Protein 6H5T (pdb70)

Foldseek 3Di:
DDFDDKFKKFFCDWDPDDDQAADTHHGGFIFTWTDWDVDVNGWTWGDGPHGIHIDGPVRIGTDDD/DDFDDWFKKFFQPFDPDDDQAADTDDGGFIFTWTDWA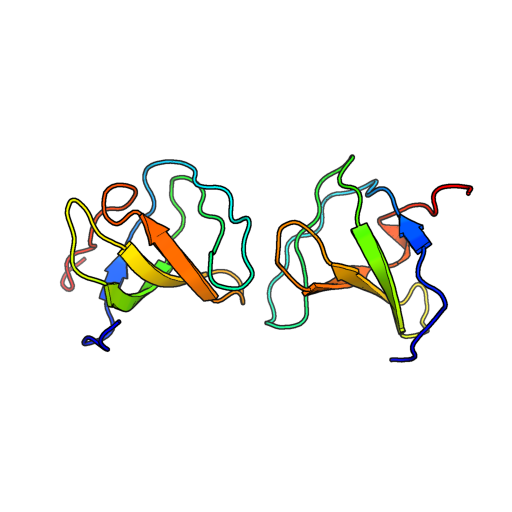VDVNGWTWGDGPRHIHIDGPVRIGTDDPVD

B-factor: mean 30.39, std 13.46, range [14.51, 99.69]

Secondary structure (DSSP, 8-state):
-EEEEEEEEEE-S-B---STTB--B-TT-EEEEEEEE-SSS-EEEEEETTEEEEEEGGGEEEPP-/-EEEEEEEEEE-S-B---STTB--B-TT-EEEEEEEE-SSS-EEEEEETTEEEEEEGGGEEEPPTT-

Radius of gyration: 16.62 Å; Cα contacts (8 Å, |Δi|>4): 342; chains: 2; bounding box: 41×29×50 Å

Organism: Homo sapiens (NCBI:txid9606)

InterPro domains:
  IPR000008 C2 domain [PF00168] (1596-1691)
  IPR000008 C2 domain [PS50004] (1579-1695)
  IPR000008 C2 domain [SM00239] (1597-1694)
  IPR000219 Dbl homology domain [PF00621] (1242-1421)
  IPR000219 Dbl homology domain [PS50010] (1237-1423)
  IPR000219 Dbl homology domain [SM00325] (1241-1422)
  IPR000219 Dbl homology domain [cd00160] (1238-1421)
  IPR000261 EH domain [PF12763] (20-94)
  IPR000261 EH domain [PF12763] (222-292)
  IPR000261 EH domain [PS50031] (21-100)
  IPR000261 EH domain [PS50031] (221-310)
  IPR000261 EH domain [SM00027] (14-108)
  IPR000261 EH domain [SM00027] (214-309)
  IPR000261 EH domain [cd00052] (26-90)
  IPR000261 EH domain [cd00052] (225-291)
  IPR001331 Guanine-nucleotide dissociation stimulator, CDC24, conserved site [PS00741] (1371-1396)
  IPR001452 SH3 domain [PF00018] (919-963)
  IPR001452 SH3 domain [PF00018] (1008-1052)
  IPR001452 SH3 domain [PF00018] (1163-1206)
  IPR001452 SH3 domain [PF07653] (1079-1135)

CATH classification: 2.30.30.40

Structure (mmCIF, N/CA/C/O backbone):
data_6H5T
#
_entry.id   6H5T
#
_cell.length_a   86.792
_cell.length_b   86.792
_cell.length_c   141.768
_cell.angle_alpha   90.00
_cell.angle_beta   90.00
_cell.angle_gamma   90.00
#
_symmetry.space_group_name_H-M   'I 4 2 2'
#
loop_
_entity.id
_entity.type
_entity.pdbx_description
1 polymer Intersectin-1
2 non-polymer 2,5,8,11,14,17,20,23-OCTAOXAPENTACOSAN-25-OL
3 non-polymer 'CHLORIDE ION'
4 non-polymer 'ZINC ION'
5 non-polymer 'ACETATE ION'
6 water water
#
loop_
_atom_site.g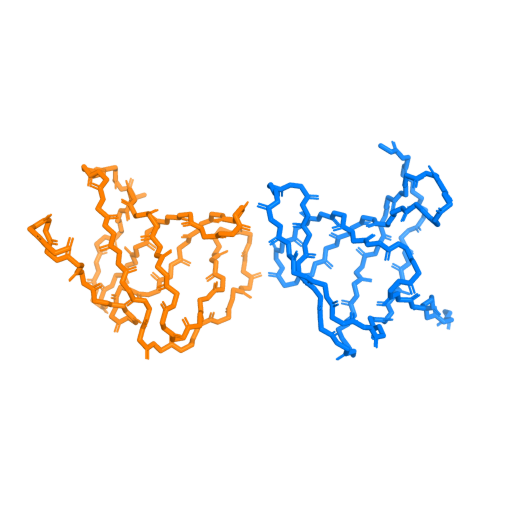roup_PDB
_atom_site.id
_atom_site.type_symbol
_atom_site.label_atom_id
_atom_site.label_alt_id
_atom_site.label_comp_id
_atom_site.label_asym_id
_atom_site.label_entity_id
_atom_site.label_seq_id
_atom_site.pdbx_PDB_ins_code
_atom_site.Cartn_x
_atom_site.Cartn_y
_atom_site.Cartn_z
_atom_site.occupancy
_atom_site.B_iso_or_equiv
_atom_site.auth_seq_id
_atom_site.auth_comp_id
_atom_site.auth_asym_id
_atom_site.auth_atom_id
_atom_site.pdbx_PDB_model_num
ATOM 1 N N . GLY A 1 1 ? 42.372 38.247 62.601 1.00 25.39 737 GLY A N 1
ATOM 2 C CA . GLY A 1 1 ? 42.932 37.225 63.486 1.00 23.18 737 GLY A CA 1
ATOM 3 C C . GLY A 1 1 ? 44.455 37.342 63.568 1.00 25.14 737 GLY A C 1
ATOM 4 O O . GLY A 1 1 ? 45.012 38.411 63.287 1.00 25.87 737 GLY A O 1
ATOM 5 N N . SER A 1 2 ? 45.135 36.252 63.960 1.00 22.41 738 SER A N 1
ATOM 6 C CA A SER A 1 2 ? 46.582 36.243 64.124 0.55 21.29 738 SER A CA 1
ATOM 7 C CA B SER A 1 2 ? 46.584 36.257 64.111 0.45 21.30 738 SER A CA 1
ATOM 8 C C . SER A 1 2 ? 47.216 35.133 63.303 1.00 19.80 738 SER A C 1
ATOM 9 O O . SER A 1 2 ? 46.649 34.032 63.181 1.00 18.81 738 SER A O 1
ATOM 14 N N . HIS A 1 3 ? 48.399 35.435 62.752 1.00 18.15 739 HIS A N 1
ATOM 15 C CA . HIS A 1 3 ? 49.164 34.434 62.006 1.00 18.08 739 HIS A CA 1
ATOM 16 C C . HIS A 1 3 ? 49.755 33.386 62.948 1.00 21.36 739 HIS A C 1
ATOM 17 O O . HIS A 1 3 ? 50.113 33.672 64.098 1.00 20.15 739 HIS A O 1
ATOM 24 N N . MET A 1 4 ? 49.907 32.155 62.430 1.00 20.53 740 MET A N 1
ATOM 25 C CA . MET A 1 4 ? 50.581 31.100 63.163 1.00 20.58 740 MET A CA 1
ATOM 26 C C . MET A 1 4 ? 51.383 30.278 62.166 1.00 21.56 740 MET A C 1
ATOM 27 O O . MET A 1 4 ? 51.126 30.324 60.960 1.00 23.51 740 MET A O 1
ATOM 32 N N . LYS A 1 5 ? 52.353 29.543 62.694 1.00 22.52 741 LYS A N 1
ATOM 33 C CA . LYS A 1 5 ? 53.163 28.652 61.871 1.00 23.14 741 LYS A CA 1
ATOM 34 C C . LYS A 1 5 ? 52.231 27.722 61.089 1.00 25.67 741 LYS A C 1
ATOM 35 O O . LYS A 1 5 ? 51.237 27.221 61.619 1.00 24.72 741 LYS A O 1
ATOM 41 N N . VAL A 1 6 ? 52.503 27.571 59.792 1.00 27.00 742 VAL A N 1
ATOM 42 C CA . VAL A 1 6 ? 51.557 26.896 58.915 1.00 23.99 742 VAL A CA 1
ATOM 43 C C . VAL A 1 6 ? 51.401 25.434 59.356 1.00 26.57 742 VAL A C 1
ATOM 44 O O . VAL A 1 6 ? 52.390 24.744 59.653 1.00 29.15 742 VAL A O 1
ATOM 48 N N . VAL A 1 7 ? 50.148 24.972 59.430 1.00 23.86 743 VAL A N 1
ATOM 49 C CA . VAL A 1 7 ? 49.814 23.590 59.824 1.00 28.17 743 VAL A CA 1
ATOM 50 C C . VAL A 1 7 ? 48.641 23.109 58.983 1.00 29.91 743 VAL A C 1
ATOM 51 O O . VAL A 1 7 ? 47.954 23.890 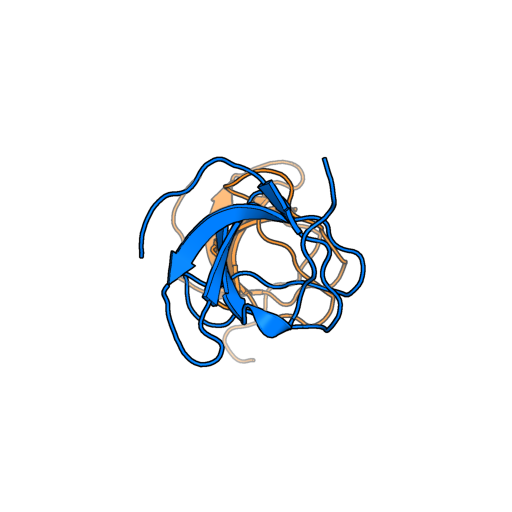58.335 1.00 28.85 743 VAL A O 1
ATOM 55 N N . TYR A 1 8 ? 48.385 21.809 59.018 1.00 30.60 744 TYR A N 1
ATOM 56 C CA . TYR A 1 8 ? 47.329 21.253 58.192 1.00 28.24 744 TYR A CA 1
ATOM 57 C C . TYR A 1 8 ? 46.239 20.678 59.076 1.00 29.29 744 TYR A C 1
ATOM 58 O O . TYR A 1 8 ? 46.524 20.040 60.095 1.00 31.80 744 TYR A O 1
ATOM 67 N N . TYR A 1 9 ? 44.993 20.930 58.676 1.00 27.16 745 TYR A N 1
ATOM 68 C CA . TYR A 1 9 ? 43.790 20.429 59.352 1.00 28.20 745 TYR A CA 1
ATOM 69 C C . TYR A 1 9 ? 42.975 19.593 58.381 1.00 30.03 745 TYR A C 1
ATOM 70 O O . TYR A 1 9 ? 42.883 19.923 57.201 1.00 31.75 745 TYR A O 1
ATOM 79 N N . ARG A 1 10 ? 42.378 18.505 58.876 1.00 26.71 746 ARG A N 1
ATOM 80 C CA A ARG A 1 10 ? 41.466 17.690 58.090 0.92 28.30 746 ARG A CA 1
ATOM 81 C CA B ARG A 1 10 ? 41.463 17.701 58.081 0.08 28.27 746 ARG A CA 1
ATOM 82 C C . ARG A 1 10 ? 40.038 18.016 58.513 1.00 31.79 746 ARG A C 1
ATOM 83 O O . ARG A 1 10 ? 39.704 17.897 59.698 1.00 30.18 746 ARG A O 1
ATOM 98 N N . ALA A 1 11 ? 39.200 18.414 57.554 1.00 28.71 747 ALA A N 1
ATOM 99 C CA . ALA A 1 11 ? 37.800 18.696 57.884 1.00 31.01 747 ALA A CA 1
ATOM 100 C C . ALA A 1 11 ? 37.087 17.438 58.357 1.00 30.79 747 ALA A C 1
ATOM 101 O O . ALA A 1 11 ? 37.252 16.351 57.792 1.00 32.89 747 ALA A O 1
ATOM 103 N N . LEU A 1 12 ? 36.237 17.615 59.367 1.00 28.52 748 LEU A N 1
ATOM 104 C CA . LEU A 1 12 ? 35.421 16.547 59.926 1.00 32.78 748 LEU A CA 1
ATOM 105 C C . LEU A 1 12 ? 33.934 16.683 59.628 1.00 34.32 748 LEU A C 1
ATOM 106 O O . LEU A 1 12 ? 33.229 15.670 59.578 1.00 34.86 748 LEU A O 1
ATOM 111 N N . TYR A 1 13 ? 33.442 17.899 59.437 1.00 30.19 749 TYR A N 1
ATOM 112 C CA . TYR A 1 13 ? 32.025 18.187 59.252 1.00 32.56 749 TYR A CA 1
ATOM 113 C C . TYR A 1 13 ? 31.893 19.188 58.122 1.00 31.91 749 TYR A C 1
ATOM 114 O O . TYR A 1 13 ? 32.799 19.998 57.918 1.00 29.22 749 TYR A O 1
ATOM 123 N N . PRO A 1 14 ? 30.792 19.169 57.378 1.00 32.94 750 PRO A N 1
ATOM 124 C CA . PRO A 1 14 ? 30.649 20.140 56.288 1.00 31.02 750 PRO A CA 1
ATOM 125 C C . PRO A 1 14 ? 30.334 21.525 56.825 1.00 32.32 750 PRO A C 1
ATOM 126 O O . PRO A 1 14 ? 29.601 21.678 57.811 1.00 29.33 750 PRO A O 1
ATOM 130 N N . PHE A 1 15 ? 30.886 22.533 56.135 1.00 27.76 751 PHE A N 1
ATOM 131 C CA . PHE A 1 15 ? 30.596 23.939 56.401 1.00 24.78 751 PHE A CA 1
ATOM 132 C C . PHE A 1 15 ? 30.508 24.650 55.066 1.00 25.74 751 PHE A C 1
ATOM 133 O O . PHE A 1 15 ? 31.433 24.537 54.251 1.00 25.75 751 PHE A O 1
ATOM 141 N N . GLU A 1 16 ? 29.419 25.395 54.836 1.00 29.12 752 GLU A N 1
ATOM 142 C CA A GLU A 1 16 ? 29.233 26.149 53.596 0.50 28.84 752 GLU A CA 1
ATOM 143 C CA B GLU A 1 16 ? 29.238 26.146 53.594 0.50 28.92 752 GLU A CA 1
ATOM 144 C C . GLU A 1 16 ? 29.569 27.614 53.816 1.00 27.88 752 GLU A C 1
ATOM 145 O O . GLU A 1 16 ? 28.981 28.257 54.691 1.00 30.61 752 GLU A O 1
ATOM 156 N N . SER A 1 17 ? 30.475 28.135 53.000 1.00 26.94 753 SER A N 1
ATOM 157 C CA . SER A 1 17 ? 30.849 29.546 53.069 1.00 26.65 753 SER A CA 1
ATOM 158 C C . SER A 1 17 ? 29.691 30.432 52.592 1.00 26.74 753 SER A C 1
ATOM 159 O O . SER A 1 17 ? 28.885 30.047 51.739 1.00 25.72 753 SER A O 1
ATOM 162 N N . ARG A 1 18 ? 29.584 31.629 53.189 1.00 25.81 754 ARG A N 1
ATOM 163 C CA . ARG A 1 18 ? 28.622 32.618 52.686 1.00 23.57 754 ARG A CA 1
ATOM 164 C C . ARG A 1 18 ? 29.258 33.974 52.442 1.00 24.01 754 ARG A C 1
ATOM 165 O O . ARG A 1 18 ? 28.980 34.604 51.422 1.00 25.94 754 ARG A O 1
ATOM 173 N N . SER A 1 19 ? 30.096 34.452 53.363 1.00 22.13 755 SER A N 1
ATOM 174 C CA . SER A 1 19 ? 30.734 35.730 53.148 1.00 21.30 755 SER A CA 1
ATOM 175 C C . SER A 1 19 ? 32.054 35.536 52.386 1.00 22.65 755 SER A C 1
ATOM 176 O O . SER A 1 19 ? 32.570 34.417 52.263 1.00 23.51 755 SER A O 1
ATOM 179 N N . HIS A 1 20 ? 32.586 36.655 51.861 1.00 23.39 756 HIS A N 1
ATOM 180 C CA . HIS A 1 20 ? 33.840 36.611 51.100 1.00 21.58 756 HIS A CA 1
ATOM 181 C C . HIS A 1 20 ? 34.951 35.933 51.873 1.00 25.48 756 HIS A C 1
ATOM 182 O O . HIS A 1 20 ? 35.797 35.255 51.275 1.00 24.01 756 HIS A O 1
ATOM 189 N N . ASP A 1 21 ? 35.005 36.161 53.194 1.00 18.43 757 ASP A N 1
ATOM 190 C CA . ASP A 1 21 ? 36.139 35.729 53.996 1.00 19.93 757 ASP A CA 1
ATOM 191 C C . ASP A 1 21 ? 35.959 34.340 54.606 1.00 21.30 757 ASP A C 1
ATOM 192 O O . ASP A 1 21 ? 36.716 33.996 55.516 1.00 19.19 757 ASP A O 1
ATOM 197 N N . GLU A 1 22 ? 35.019 33.534 54.104 1.00 20.77 758 GLU A N 1
ATOM 198 C CA . GLU A 1 22 ? 34.809 32.158 54.557 1.00 18.03 758 GLU A CA 1
ATOM 199 C C . GLU A 1 22 ? 35.205 31.161 53.464 1.00 22.14 758 GLU A C 1
ATOM 200 O O . GLU A 1 22 ? 35.207 31.490 52.281 1.00 22.94 758 GLU A O 1
ATOM 206 N N . ILE A 1 23 ? 35.502 29.918 53.854 1.00 18.59 759 ILE A N 1
ATOM 207 C CA . ILE A 1 23 ? 35.674 28.872 52.848 1.00 17.66 759 ILE A CA 1
ATOM 208 C C . ILE A 1 23 ? 34.759 27.699 53.150 1.00 20.57 759 ILE A C 1
ATOM 209 O O . ILE A 1 23 ? 34.484 27.379 54.306 1.00 21.83 759 ILE A O 1
ATOM 214 N N . THR A 1 24 ? 34.340 27.029 52.085 1.00 21.60 760 THR A N 1
ATOM 215 C CA . THR A 1 24 ? 33.559 25.801 52.219 1.00 23.39 760 THR A CA 1
ATOM 216 C C . THR A 1 24 ? 34.498 24.620 52.461 1.00 23.81 760 THR A C 1
ATOM 217 O O . THR A 1 24 ? 35.511 24.481 51.784 1.00 24.77 760 THR A O 1
ATOM 221 N N . ILE A 1 25 ? 34.133 23.736 53.386 1.00 24.57 761 ILE A N 1
ATOM 222 C CA . ILE A 1 25 ? 34.902 22.518 53.612 1.00 24.63 761 ILE A CA 1
ATOM 223 C C . ILE A 1 25 ? 33.939 21.340 53.615 1.00 26.91 761 ILE A C 1
ATOM 224 O O . ILE A 1 25 ? 32.787 21.463 54.048 1.00 27.46 761 ILE A O 1
ATOM 229 N N . GLN A 1 26 ? 34.434 20.184 53.144 1.00 27.66 762 GLN A N 1
ATOM 230 C CA A GLN A 1 26 ? 33.719 18.914 53.253 0.62 29.88 762 GLN A CA 1
ATOM 231 C CA B GLN A 1 26 ? 33.738 18.899 53.212 0.38 30.55 762 GLN A CA 1
ATOM 232 C C . GLN A 1 26 ? 34.577 17.895 54.001 1.00 29.20 762 GLN A C 1
ATOM 233 O O . GLN A 1 26 ? 35.812 17.978 53.985 1.00 29.98 762 GLN A O 1
ATOM 244 N N . PRO A 1 27 ? 33.954 16.931 54.683 1.00 30.36 763 PRO A N 1
ATOM 245 C CA . PRO A 1 27 ? 34.728 15.940 55.443 1.00 31.79 763 PRO A CA 1
ATOM 246 C C . PRO A 1 27 ? 35.840 15.333 54.613 1.00 32.11 763 PRO A C 1
ATOM 247 O O . PRO A 1 27 ? 35.629 14.922 53.475 1.00 33.85 763 PRO A O 1
ATOM 251 N N . GLY A 1 28 ? 37.049 15.325 55.170 1.00 31.82 764 GLY A N 1
ATOM 252 C CA . GLY A 1 28 ? 38.197 14.799 54.477 1.00 33.87 764 GLY A CA 1
ATOM 253 C C . GLY A 1 28 ? 39.034 15.828 53.751 1.00 32.56 764 GLY A C 1
ATOM 254 O O . GLY A 1 28 ? 40.191 15.542 53.434 1.00 33.59 764 GLY A O 1
ATOM 255 N N . ASP A 1 29 ? 38.490 17.007 53.452 1.00 28.43 765 ASP A N 1
ATOM 256 C CA . ASP A 1 29 ? 39.325 18.069 52.884 1.00 27.85 765 ASP A CA 1
ATOM 257 C C . ASP A 1 29 ? 40.510 18.397 53.786 1.00 30.61 765 ASP A C 1
ATOM 258 O O . ASP A 1 29 ? 40.372 18.480 55.007 1.00 32.23 765 ASP A O 1
ATOM 263 N N . ILE A 1 30 ? 41.664 18.660 53.172 1.00 30.17 766 ILE A N 1
ATOM 264 C CA . ILE A 1 30 ? 42.859 19.093 53.897 1.00 30.84 766 ILE A CA 1
ATOM 265 C C . ILE A 1 30 ? 43.063 20.586 53.680 1.00 30.54 766 ILE A C 1
ATOM 266 O O . ILE A 1 30 ? 43.268 21.018 52.541 1.00 30.79 766 ILE A O 1
ATOM 271 N N . VAL A 1 31 ? 43.024 21.379 54.759 1.00 26.21 767 VAL A N 1
ATOM 272 C CA . VAL A 1 31 ? 43.193 22.836 54.681 1.00 25.16 767 VAL A CA 1
ATOM 273 C C . VAL A 1 31 ? 44.587 23.209 55.180 1.00 23.70 767 VAL A C 1
ATOM 274 O O . VAL A 1 31 ? 45.015 22.739 56.231 1.00 27.69 767 VAL A O 1
ATOM 278 N N . MET A 1 32 ? 45.290 24.077 54.443 1.00 24.59 768 MET A N 1
ATOM 279 C CA . MET A 1 32 ? 46.570 24.619 54.913 1.00 25.43 768 MET A CA 1
ATOM 280 C C . MET A 1 32 ? 46.252 25.867 55.733 1.00 26.37 768 MET A C 1
ATOM 281 O O . MET A 1 32 ? 45.874 26.897 55.165 1.00 23.19 768 MET A O 1
ATOM 286 N N . VAL A 1 33 ? 46.423 25.787 57.062 1.00 23.43 769 VAL A N 1
ATOM 287 C CA . VAL A 1 33 ? 45.931 26.807 57.999 1.00 20.38 769 VAL A CA 1
ATOM 288 C C . VAL A 1 33 ? 47.095 27.683 58.452 1.00 19.68 769 VAL A C 1
ATOM 289 O O . VAL A 1 33 ? 48.166 27.183 58.827 1.00 23.22 769 VAL A O 1
ATOM 293 N N . ASP A 1 34 ? 46.877 29.030 58.425 1.00 19.56 770 ASP A N 1
ATOM 294 C CA . ASP A 1 34 ? 47.888 29.953 58.913 1.00 21.37 770 ASP A CA 1
ATOM 295 C C . ASP A 1 34 ? 47.271 31.073 59.738 1.00 21.50 770 ASP A C 1
ATOM 296 O O . ASP A 1 34 ? 48.000 31.986 60.119 1.00 20.77 770 ASP A O 1
ATOM 301 N N . GLU A 1 35 ? 45.971 31.026 60.045 1.00 18.45 771 GLU A N 1
ATOM 302 C CA . GLU A 1 35 ? 45.362 32.103 60.841 1.00 16.53 771 GLU A CA 1
ATOM 303 C C . GLU A 1 35 ? 44.414 31.520 61.874 1.00 18.76 771 GLU A C 1
ATOM 304 O O . GLU A 1 35 ? 43.759 30.503 61.632 1.00 21.17 771 GLU A O 1
ATOM 310 N N . SER A 1 36 ? 44.272 32.218 63.001 1.00 18.04 772 SER A N 1
ATOM 311 C CA . SER A 1 36 ? 43.195 31.865 63.908 1.00 18.83 772 SER A CA 1
ATOM 312 C C . SER A 1 36 ? 42.523 33.118 64.424 1.00 19.65 772 SER A C 1
ATOM 313 O O . SER A 1 36 ? 43.137 34.191 64.524 1.00 21.26 772 SER A O 1
ATOM 316 N N . GLN A 1 37 ? 41.259 32.961 64.762 1.00 20.20 773 GLN A N 1
ATOM 317 C CA . GLN A 1 37 ? 40.531 33.981 65.509 1.00 17.22 773 GLN A CA 1
ATOM 318 C C . GLN A 1 37 ? 40.010 33.278 66.748 1.00 20.40 773 GLN A C 1
ATOM 319 O O . GLN A 1 37 ? 39.129 32.411 66.651 1.00 21.63 773 GLN A O 1
ATOM 325 N N . THR A 1 38 ? 40.557 33.652 67.908 1.00 21.20 774 THR A N 1
ATOM 326 C CA . THR A 1 38 ? 40.204 33.004 69.177 1.00 26.61 774 THR A CA 1
ATOM 327 C C . THR A 1 38 ? 38.726 33.151 69.494 1.00 25.04 774 THR A C 1
ATOM 328 O O . THR A 1 38 ? 38.128 34.211 69.283 1.00 24.85 774 THR A O 1
ATOM 332 N N . GLY A 1 39 ? 38.140 32.086 70.035 1.00 24.78 775 GLY A N 1
ATOM 333 C CA . GLY A 1 39 ? 36.756 32.162 70.463 1.00 28.32 775 GLY A CA 1
ATOM 334 C C . GLY A 1 39 ? 36.341 30.827 71.023 1.00 30.38 775 GLY A C 1
ATOM 335 O O . GLY A 1 39 ? 37.172 29.941 71.219 1.00 27.94 775 GLY A O 1
ATOM 336 N N . GLU A 1 40 ? 35.040 30.685 71.257 1.00 27.33 776 GLU A N 1
ATOM 337 C CA . GLU A 1 40 ? 34.484 29.460 71.831 1.00 22.83 776 GLU A CA 1
ATOM 338 C C . GLU A 1 40 ? 33.443 28.903 70.875 1.00 29.47 776 GLU A C 1
ATOM 339 O O . GLU A 1 40 ? 32.276 29.179 71.051 1.00 32.28 77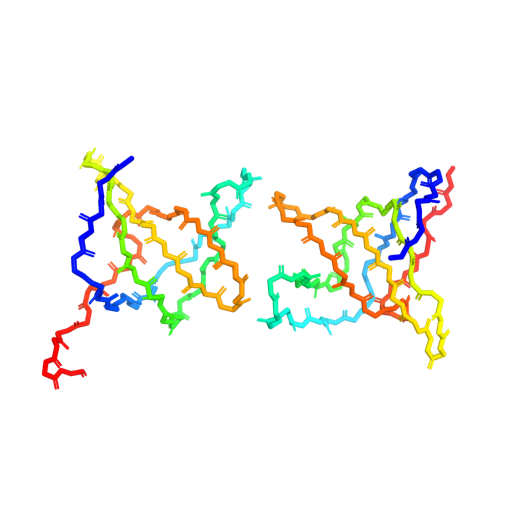6 GLU A O 1
ATOM 345 N N . PRO A 1 41 ? 33.857 28.134 69.860 1.00 30.42 777 PRO A N 1
ATOM 346 C CA . PRO A 1 41 ? 35.201 27.604 69.604 1.00 31.42 777 PRO A CA 1
ATOM 347 C C . PRO A 1 41 ? 36.072 28.442 68.671 1.00 29.84 777 PRO A C 1
ATOM 348 O O . PRO A 1 41 ? 37.215 28.069 68.452 1.00 27.46 777 PRO A O 1
ATOM 352 N N . GLY A 1 42 ? 35.556 29.534 68.129 1.00 24.87 778 GLY A N 1
ATOM 353 C CA . GLY A 1 42 ? 36.384 30.372 67.281 1.00 20.30 778 GLY A CA 1
ATOM 354 C C . GLY A 1 42 ? 36.533 29.818 65.875 1.00 24.30 778 GLY A C 1
ATOM 355 O O . GLY A 1 42 ? 35.774 28.943 65.430 1.00 25.21 778 GLY A O 1
ATOM 356 N N . TRP A 1 43 ? 37.535 30.351 65.165 1.00 22.65 779 TRP A N 1
ATOM 357 C CA . TRP A 1 43 ? 37.675 30.139 63.734 1.00 21.06 779 TRP A CA 1
ATOM 358 C C . TRP A 1 43 ? 39.122 29.869 63.380 1.00 20.45 779 TRP A C 1
ATOM 359 O O . TRP A 1 43 ? 40.053 30.387 64.008 1.00 22.35 779 TRP A O 1
ATOM 370 N N . LEU A 1 44 ? 39.308 29.074 62.339 1.00 19.30 780 LEU A N 1
ATOM 371 C CA . LEU A 1 44 ? 40.626 28.875 61.756 1.00 18.97 780 LEU A CA 1
ATOM 372 C C . LEU A 1 44 ? 40.581 29.368 60.324 1.00 20.85 780 LEU A C 1
ATOM 373 O O . LEU A 1 44 ? 39.544 29.267 59.662 1.00 19.44 780 LEU A O 1
ATOM 378 N N . GLY A 1 45 ? 41.705 29.868 59.829 1.00 20.01 781 GLY A N 1
ATOM 379 C CA . GLY A 1 45 ? 41.751 30.449 58.499 1.00 19.41 781 GLY A CA 1
ATOM 380 C C . GLY A 1 45 ? 42.852 29.843 57.664 1.00 21.33 781 GLY A C 1
ATOM 381 O O . GLY A 1 45 ? 43.958 29.632 58.143 1.00 21.73 781 GLY A O 1
ATOM 382 N N . GLY A 1 46 ? 42.530 29.547 56.419 1.00 23.25 782 GLY A N 1
ATOM 383 C CA . GLY A 1 46 ? 43.552 28.944 55.579 1.00 22.70 782 GLY A CA 1
ATOM 384 C C . GLY A 1 46 ? 43.100 28.795 54.151 1.00 22.62 782 GLY A C 1
ATOM 385 O O . GLY A 1 46 ? 42.151 29.437 53.702 1.00 21.95 782 GLY A O 1
ATOM 386 N N . GLU A 1 47 ? 43.839 27.974 53.420 1.00 21.83 783 GLU A N 1
ATOM 387 C CA . GLU A 1 47 ? 43.637 27.866 51.987 1.00 24.92 783 GLU A CA 1
ATOM 388 C C . GLU A 1 47 ? 43.237 26.445 51.591 1.00 23.67 783 GLU A C 1
ATOM 389 O O . GLU A 1 47 ? 43.853 25.456 52.031 1.00 25.66 783 GLU A O 1
ATOM 395 N N . LEU A 1 48 ? 42.242 26.379 50.704 1.00 22.38 784 LEU A N 1
ATOM 396 C CA . LEU A 1 48 ? 41.709 25.121 50.164 1.00 26.73 784 LEU A CA 1
ATOM 397 C C . LEU A 1 48 ? 41.253 25.345 48.728 1.00 22.01 784 LEU A C 1
ATOM 398 O O . LEU A 1 48 ? 40.428 26.238 48.485 1.00 28.91 784 LEU A O 1
ATOM 403 N N . LYS A 1 49 ? 41.830 24.607 47.787 1.00 29.83 785 LYS A N 1
ATOM 404 C CA . LYS A 1 49 ? 41.382 24.627 46.390 1.00 38.33 785 LYS A CA 1
ATOM 405 C C . LYS A 1 49 ? 41.471 26.025 45.795 1.00 32.14 785 LYS A C 1
ATOM 406 O O . LYS A 1 49 ? 40.583 26.453 45.062 1.00 31.91 785 LYS A O 1
ATOM 412 N N . GLY A 1 50 ? 42.519 26.779 46.138 1.00 29.87 786 GLY A N 1
ATOM 413 C CA . GLY A 1 50 ? 42.612 28.094 45.540 1.00 23.78 786 GLY A CA 1
ATOM 414 C C . GLY A 1 50 ? 41.795 29.169 46.231 1.00 21.64 786 GLY A C 1
ATOM 415 O O . GLY A 1 50 ? 41.938 30.352 45.885 1.00 22.84 786 GLY A O 1
ATOM 416 N N . LYS A 1 51 ? 41.029 28.840 47.266 1.00 22.50 787 LYS A N 1
ATOM 417 C CA A LYS A 1 51 ? 40.294 29.860 48.014 0.87 26.05 787 LYS A CA 1
ATOM 418 C CA B LYS A 1 51 ? 40.275 29.834 48.025 0.13 24.46 787 LYS A CA 1
ATOM 419 C C . LYS A 1 51 ? 40.826 29.963 49.440 1.00 20.56 787 LYS A C 1
ATOM 420 O O . LYS A 1 51 ? 41.361 28.996 49.998 1.00 25.19 787 LYS A O 1
ATOM 431 N N . THR A 1 52 ? 40.670 31.156 50.036 1.00 23.55 788 THR A N 1
ATOM 432 C CA . THR A 1 52 ? 41.133 31.368 51.405 1.00 21.95 788 THR A CA 1
ATOM 433 C C . THR A 1 52 ? 40.025 31.946 52.279 1.00 21.07 788 THR A C 1
ATOM 434 O O . THR A 1 52 ? 39.239 32.809 51.847 1.00 23.81 788 THR A O 1
ATOM 438 N N . GLY A 1 53 ? 39.999 31.519 53.527 1.00 19.78 789 GLY A N 1
ATOM 439 C CA . GLY A 1 53 ? 38.997 32.048 54.429 1.00 22.44 789 GLY A CA 1
ATOM 440 C C . GLY A 1 53 ? 38.900 31.289 55.734 1.00 21.75 789 GLY A C 1
ATOM 441 O O . GLY A 1 53 ? 39.646 30.340 56.002 1.00 23.75 789 GLY A O 1
ATOM 442 N N . TRP A 1 54 ? 37.944 31.752 56.555 1.00 18.77 790 TRP A N 1
ATOM 443 C CA . TRP A 1 54 ? 37.618 31.163 57.844 1.00 15.69 790 TRP A CA 1
ATOM 444 C C . TRP A 1 54 ? 36.670 29.961 57.729 1.00 19.93 790 TRP A C 1
ATOM 445 O O . TRP A 1 54 ? 35.773 29.921 56.874 1.00 20.07 790 TRP A O 1
ATOM 456 N N . PHE A 1 55 ? 36.793 29.055 58.697 1.00 19.74 791 PHE A N 1
ATOM 457 C CA . PHE A 1 55 ? 35.811 28.008 58.963 1.00 22.24 791 PHE A CA 1
ATOM 458 C C . PHE A 1 55 ? 35.810 27.758 60.468 1.00 21.28 791 PHE A C 1
ATOM 459 O O . PHE A 1 55 ? 36.767 28.129 61.163 1.00 20.74 791 PHE A O 1
ATOM 467 N N . PRO A 1 56 ? 34.720 27.225 61.019 1.00 23.52 792 PRO A N 1
ATOM 468 C CA . PRO A 1 56 ? 34.647 27.072 62.484 1.00 23.20 792 PRO A CA 1
ATOM 469 C C . PRO A 1 56 ? 35.683 26.075 62.985 1.00 26.54 792 PRO A C 1
ATOM 470 O O . PRO A 1 56 ? 35.876 25.005 62.398 1.00 24.87 792 PRO A O 1
ATOM 474 N N . ALA A 1 57 ? 36.399 26.463 64.045 1.00 22.89 793 ALA A N 1
ATOM 475 C CA . ALA A 1 57 ? 37.589 25.720 64.437 1.00 23.46 793 ALA A CA 1
ATOM 476 C C . ALA A 1 57 ? 37.274 24.283 64.838 1.00 26.94 793 ALA A C 1
ATOM 477 O O . ALA A 1 57 ? 38.133 23.408 64.670 1.00 28.21 793 ALA A O 1
ATOM 479 N N . ASN A 1 58 ? 36.097 24.035 65.400 1.00 21.72 794 ASN A N 1
ATOM 480 C CA . ASN A 1 58 ? 35.750 22.684 65.844 1.00 23.02 794 ASN A CA 1
ATOM 481 C C . ASN A 1 58 ? 35.234 21.804 64.693 1.00 27.06 794 ASN A C 1
ATOM 482 O O . ASN A 1 58 ? 34.860 20.638 64.919 1.00 28.85 794 ASN A O 1
ATOM 487 N N . TYR A 1 59 ? 35.280 22.296 63.455 1.00 26.98 795 TYR A N 1
ATOM 488 C CA . TYR A 1 59 ? 34.833 21.477 62.326 1.00 28.00 795 TYR A CA 1
ATOM 489 C C . TYR A 1 59 ? 35.970 20.698 61.688 1.00 29.15 795 TYR A C 1
ATOM 490 O O . TYR A 1 59 ? 35.729 19.981 60.707 1.00 29.24 795 TYR A O 1
ATOM 499 N N . ALA A 1 60 ? 37.200 20.834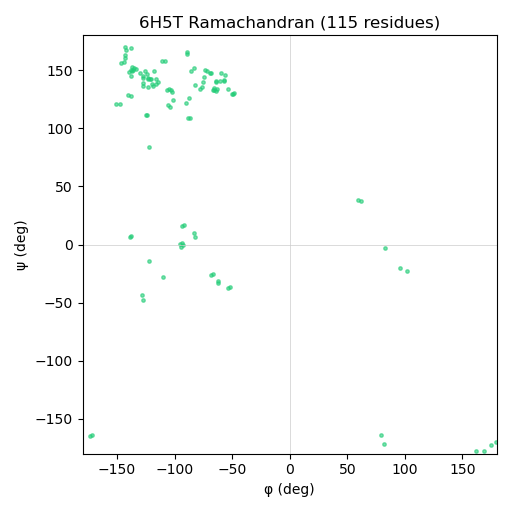 62.193 1.00 25.86 796 ALA A N 1
ATOM 500 C CA . ALA A 1 60 ? 38.328 20.096 61.642 1.00 27.03 796 ALA A CA 1
ATOM 501 C C . ALA A 1 60 ? 39.254 19.684 62.775 1.00 32.03 796 ALA A C 1
ATOM 502 O O . ALA A 1 60 ? 39.104 20.120 63.925 1.00 32.38 796 ALA A O 1
ATOM 504 N N . GLU A 1 61 ? 40.216 18.824 62.444 1.00 29.87 797 GLU A N 1
ATOM 505 C CA . GLU A 1 61 ? 41.172 18.306 63.413 1.00 30.55 797 GLU A CA 1
ATOM 506 C C . GLU A 1 61 ? 42.572 18.538 62.880 1.00 33.33 797 GLU A C 1
ATOM 507 O O . GLU A 1 61 ? 42.834 18.359 61.685 1.00 33.73 797 GLU A O 1
ATOM 513 N N . LYS A 1 62 ? 43.469 18.933 63.776 1.00 33.54 798 LYS A N 1
ATOM 514 C CA . LYS A 1 62 ? 44.858 19.164 63.401 1.00 34.85 798 LYS A CA 1
ATOM 515 C C . LYS A 1 62 ? 45.519 17.857 62.995 1.00 36.86 798 LYS A C 1
ATOM 516 O O . LYS A 1 62 ? 45.365 16.819 63.663 1.00 36.93 798 LYS A O 1
ATOM 522 N N . ILE A 1 63 ? 46.227 17.882 61.877 1.00 38.25 799 ILE A N 1
ATOM 523 C CA . ILE A 1 63 ? 46.958 16.692 61.446 1.00 44.87 799 ILE A CA 1
ATOM 524 C C . ILE A 1 63 ? 48.339 16.695 62.091 1.00 46.95 799 ILE A C 1
ATOM 525 O O . ILE A 1 63 ? 49.069 17.695 61.984 1.00 44.36 799 ILE A O 1
ATOM 530 N N . PRO A 1 64 ? 48.733 15.629 62.782 1.00 51.92 800 PRO A N 1
ATOM 531 C CA . PRO A 1 64 ? 50.086 15.580 63.349 1.00 56.43 800 PRO A CA 1
ATOM 532 C C . PRO A 1 64 ? 51.141 15.695 62.261 1.00 65.41 800 PRO A C 1
ATOM 533 O O . PRO A 1 64 ? 50.943 15.249 61.129 1.00 72.29 800 PRO A O 1
ATOM 537 N N . GLU A 1 65 ? 52.269 16.310 62.607 1.00 71.92 801 GLU A N 1
ATOM 538 C CA . GLU A 1 65 ? 53.336 16.530 61.627 1.00 73.14 801 GLU A CA 1
ATOM 539 C C . GLU A 1 65 ? 54.366 15.408 61.651 1.00 72.89 801 GLU A C 1
ATOM 540 O O . GLU A 1 65 ? 54.064 14.268 61.286 1.00 74.57 801 GLU A O 1
ATOM 546 N N . GLY B 1 1 ? 39.605 39.936 31.104 1.00 27.20 737 GLY B N 1
ATOM 547 C CA . GLY B 1 1 ? 38.358 39.802 30.371 1.00 20.49 737 GLY B CA 1
ATOM 548 C C . GLY B 1 1 ? 37.688 41.155 30.329 1.00 21.12 737 GLY B C 1
ATOM 549 O O . GLY B 1 1 ? 38.319 42.167 30.633 1.00 20.71 737 GLY B O 1
ATOM 550 N N . SER B 1 2 ? 36.420 41.167 29.932 1.00 19.42 738 SER B N 1
ATOM 551 C CA . SER B 1 2 ? 35.685 42.410 29.741 1.00 18.03 738 SER B CA 1
ATOM 552 C C . SER B 1 2 ? 34.435 42.388 30.600 1.00 17.89 738 SER B C 1
ATOM 553 O O . SER B 1 2 ? 33.790 41.351 30.746 1.00 18.96 738 SER B O 1
ATOM 556 N N . HIS B 1 3 ? 34.089 43.554 31.143 1.00 17.35 739 HIS B N 1
ATOM 557 C CA . HIS B 1 3 ? 32.837 43.661 31.903 1.00 16.76 739 HIS B CA 1
ATOM 558 C C . HIS B 1 3 ? 31.628 43.655 30.971 1.00 24.33 739 HIS B C 1
ATOM 559 O O . HIS B 1 3 ? 31.689 44.142 29.843 1.00 21.67 739 HIS B O 1
ATOM 566 N N . MET B 1 4 ? 30.506 43.146 31.478 1.00 20.85 740 MET B N 1
ATOM 567 C CA A MET B 1 4 ? 29.235 43.057 30.760 0.56 22.81 740 MET B CA 1
ATOM 568 C CA B MET B 1 4 ? 29.263 43.259 30.737 0.44 23.08 740 MET B CA 1
ATOM 569 C C . MET B 1 4 ? 28.125 43.466 31.717 1.00 22.22 740 MET B C 1
ATOM 570 O O . MET B 1 4 ? 28.272 43.306 32.934 1.00 22.40 740 MET B O 1
ATOM 579 N N . LYS B 1 5 ? 27.000 43.918 31.157 1.00 23.23 741 LYS B N 1
ATOM 580 C CA . LYS B 1 5 ? 25.786 44.107 31.938 1.00 23.70 741 LYS B CA 1
ATOM 581 C C . LYS B 1 5 ? 25.502 42.839 32.731 1.00 23.84 741 LYS B C 1
ATOM 582 O O . LYS B 1 5 ? 25.554 41.741 32.191 1.00 23.44 741 LYS B O 1
ATOM 588 N N . VAL B 1 6 ? 25.272 42.996 34.036 1.00 24.04 742 VAL B N 1
ATOM 589 C CA . VAL B 1 6 ? 25.184 41.839 34.912 1.00 19.75 742 VAL B CA 1
ATOM 590 C C . VAL B 1 6 ? 23.971 40.971 34.513 1.00 20.50 742 VAL B C 1
ATOM 591 O O . VAL B 1 6 ? 22.840 41.475 34.314 1.00 22.25 742 VAL B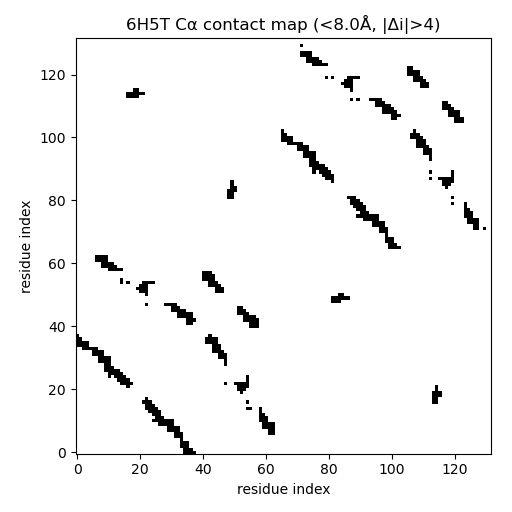 O 1
ATOM 595 N N . VAL B 1 7 ? 24.215 39.670 34.392 1.00 21.79 743 VAL B N 1
ATOM 596 C CA . VAL B 1 7 ? 23.179 38.693 34.039 1.00 23.31 743 VAL B CA 1
ATOM 597 C C . VAL B 1 7 ? 23.382 37.471 34.917 1.00 21.56 743 VAL B C 1
ATOM 598 O O . VAL B 1 7 ? 24.404 37.296 35.574 1.00 21.39 743 VAL B O 1
ATOM 602 N N . TYR B 1 8 ? 22.394 36.565 34.898 1.00 20.29 744 TYR B N 1
ATOM 603 C CA . TYR B 1 8 ? 22.513 35.369 35.734 1.00 24.78 744 TYR B CA 1
ATOM 604 C C . TYR B 1 8 ? 22.614 34.126 34.868 1.00 23.27 744 TYR B C 1
ATOM 605 O O . TYR B 1 8 ? 21.998 34.051 33.801 1.00 22.39 744 TYR B O 1
ATOM 614 N N . TYR B 1 9 ? 23.483 33.212 35.299 1.00 19.92 745 TYR B N 1
ATOM 615 C CA . TYR B 1 9 ? 23.711 31.942 34.624 1.00 19.73 745 TYR B CA 1
ATOM 616 C C . TYR B 1 9 ? 23.393 30.812 35.590 1.00 22.93 745 TYR B C 1
ATOM 617 O O . TYR B 1 9 ? 23.671 30.914 36.786 1.00 23.27 745 TYR B O 1
ATOM 626 N N . ARG B 1 10 ? 22.801 29.739 35.086 1.00 21.28 746 ARG B N 1
ATOM 627 C CA A ARG B 1 10 ? 22.576 28.540 35.885 0.22 21.29 746 ARG B CA 1
ATOM 628 C CA B ARG B 1 10 ? 22.571 28.535 35.881 0.78 22.04 746 ARG B CA 1
ATOM 629 C C . ARG B 1 10 ? 23.620 27.489 35.523 1.00 21.86 746 ARG B C 1
ATOM 630 O O . ARG B 1 10 ? 23.730 27.086 34.356 1.00 19.99 746 ARG B O 1
ATOM 645 N N . ALA B 1 11 ? 24.366 27.039 36.518 1.00 19.18 747 ALA B N 1
ATOM 646 C CA . ALA B 1 11 ? 25.349 25.977 36.286 1.00 20.40 747 ALA B CA 1
ATOM 647 C C . ALA B 1 11 ? 24.614 24.704 35.866 1.00 18.02 747 ALA B C 1
ATOM 648 O O . ALA B 1 11 ? 23.578 24.339 36.451 1.00 20.73 747 ALA B O 1
ATOM 650 N N . LEU B 1 12 ? 25.199 23.972 34.889 1.00 18.84 748 LEU B N 1
ATOM 651 C CA . LEU B 1 12 ? 24.624 22.719 34.418 1.00 20.95 748 LEU B CA 1
ATOM 652 C C . LEU B 1 12 ? 25.592 21.542 34.564 1.00 18.83 748 LEU B C 1
ATOM 653 O O . LEU B 1 12 ? 25.170 20.393 34.489 1.00 20.56 748 LEU B O 1
ATOM 658 N N . TYR B 1 13 ? 26.864 21.825 34.806 1.00 20.23 749 TYR B N 1
ATOM 659 C CA . TYR B 1 13 ? 27.877 20.784 34.929 1.00 19.61 749 TYR B CA 1
ATOM 660 C C . TYR B 1 13 ? 28.801 21.188 36.062 1.00 20.67 749 TYR B C 1
ATOM 661 O O . TYR B 1 13 ? 29.067 22.3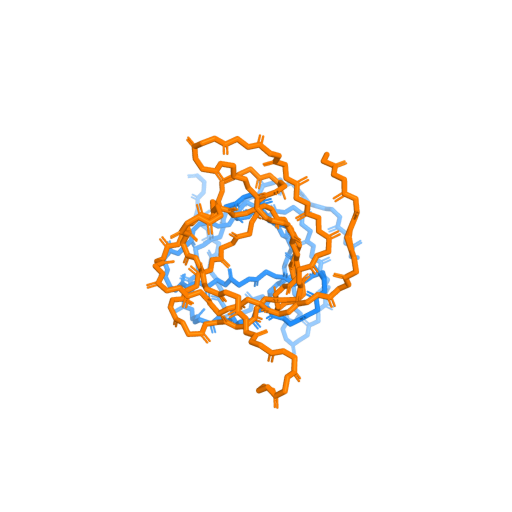86 36.261 1.00 22.08 749 TYR B O 1
ATOM 670 N N . PRO B 1 14 ? 29.353 20.218 36.780 1.00 20.42 750 PRO B N 1
ATOM 671 C CA . PRO B 1 14 ? 30.211 20.560 37.922 1.00 22.61 750 PRO B CA 1
ATOM 672 C C . PRO B 1 14 ? 31.560 21.033 37.400 1.00 20.48 750 PRO B C 1
ATOM 673 O O . PRO B 1 14 ? 32.100 20.472 36.440 1.00 23.02 750 PRO B O 1
ATOM 677 N N . PHE B 1 15 ? 32.104 22.058 38.041 1.00 20.37 751 PHE B N 1
ATOM 678 C CA . PHE B 1 15 ? 33.454 22.548 37.735 1.00 19.51 751 PHE B CA 1
ATOM 679 C C . PHE B 1 15 ? 34.116 22.843 39.058 1.00 20.21 751 PHE B C 1
ATOM 680 O O . PHE B 1 15 ? 33.551 23.588 39.852 1.00 20.30 751 PHE B O 1
ATOM 688 N N . GLU B 1 16 ? 35.328 22.294 39.283 1.00 20.64 752 GLU B N 1
ATOM 689 C CA . GLU B 1 16 ? 36.061 22.505 40.526 1.00 19.49 752 GLU B CA 1
ATOM 690 C C . GLU B 1 16 ? 37.150 23.556 40.305 1.00 17.92 752 GLU B C 1
ATOM 691 O O . GLU B 1 16 ? 38.012 23.367 39.444 1.00 24.41 752 GLU B O 1
ATOM 697 N N . SER B 1 17 ? 37.116 24.602 41.107 1.00 21.67 753 SER B N 1
ATOM 698 C CA . SER B 1 17 ? 38.120 25.649 41.016 1.00 20.10 753 SER B CA 1
ATOM 699 C C . SER B 1 17 ? 39.467 25.085 41.470 1.00 20.56 753 SER B C 1
ATOM 700 O O . SER B 1 17 ? 39.548 24.203 42.336 1.00 21.71 753 SER B O 1
ATOM 703 N N . ARG B 1 18 ? 40.553 25.599 40.858 1.00 20.80 754 ARG B N 1
ATOM 704 C CA . ARG B 1 18 ? 41.915 25.265 41.303 1.00 20.53 754 ARG B CA 1
ATOM 705 C C . ARG B 1 18 ? 42.706 26.546 41.557 1.00 18.51 754 ARG B C 1
ATOM 706 O O . ARG B 1 18 ? 43.362 26.649 42.592 1.00 20.93 754 ARG B O 1
ATOM 714 N N . SER B 1 19 ? 42.675 27.503 40.638 1.00 19.28 755 SER B N 1
ATOM 715 C CA . SER B 1 19 ? 43.450 28.724 40.824 1.00 17.89 755 SER B CA 1
ATOM 716 C C . SER B 1 19 ? 42.611 29.764 41.579 1.00 16.95 755 SER B C 1
ATOM 717 O O . SER B 1 19 ? 41.386 29.614 41.721 1.00 19.53 755 SER B O 1
ATOM 720 N N . HIS B 1 20 ? 43.299 30.795 42.118 1.00 18.52 756 HIS B N 1
ATOM 721 C CA . HIS B 1 20 ? 42.603 31.845 42.885 1.00 16.73 756 HIS B CA 1
ATOM 722 C C . HIS B 1 20 ? 41.447 32.427 42.115 1.00 16.95 756 HIS B C 1
ATOM 723 O O . HIS B 1 20 ? 40.442 32.835 42.716 1.00 20.26 756 HIS B O 1
ATOM 730 N N . ASP B 1 21 ? 41.595 32.561 40.799 1.00 16.53 757 ASP B N 1
ATOM 731 C CA . ASP B 1 21 ? 40.636 33.329 40.021 1.00 15.48 757 ASP B CA 1
ATOM 732 C C . ASP B 1 21 ? 39.542 32.467 39.425 1.00 18.82 757 ASP B C 1
ATOM 733 O O . ASP B 1 21 ? 38.865 32.932 38.512 1.00 18.31 757 ASP B O 1
ATOM 738 N N . GLU B 1 22 ? 39.362 31.236 39.908 1.00 17.08 758 GLU B N 1
ATOM 739 C CA . GLU B 1 22 ? 38.288 30.352 39.460 1.00 16.41 758 GLU B CA 1
ATOM 740 C C . GLU B 1 22 ? 37.232 30.205 40.549 1.00 17.96 758 GLU B C 1
ATOM 741 O O . GLU B 1 22 ? 37.519 30.414 41.726 1.00 18.91 758 GLU B O 1
ATOM 747 N N . ILE B 1 23 ? 35.981 29.825 40.169 1.00 15.01 759 ILE B N 1
ATOM 748 C CA . ILE B 1 23 ? 35.023 29.440 41.203 1.00 16.33 759 ILE B CA 1
ATOM 749 C C . ILE B 1 23 ? 34.499 28.054 40.942 1.00 19.24 759 ILE B C 1
ATOM 750 O O . ILE B 1 23 ? 34.357 27.635 39.788 1.00 19.39 759 ILE B O 1
ATOM 755 N N . THR B 1 24 ? 34.229 27.343 42.021 1.00 19.22 760 THR B N 1
ATOM 756 C CA . THR B 1 24 ? 33.540 26.047 41.924 1.00 16.47 760 THR B CA 1
ATOM 757 C C . THR B 1 24 ? 32.039 26.233 41.720 1.00 18.41 760 THR B C 1
ATOM 758 O O . THR B 1 24 ? 31.406 27.051 42.402 1.00 20.18 760 THR B O 1
ATOM 762 N N . ILE B 1 25 ? 31.478 25.488 40.765 1.00 19.76 761 ILE B N 1
ATOM 763 C CA . ILE B 1 25 ? 30.037 25.525 40.519 1.00 17.14 761 ILE B CA 1
ATOM 764 C C . ILE B 1 25 ? 29.505 24.105 40.548 1.00 18.41 761 ILE B C 1
ATOM 765 O O . ILE B 1 25 ? 30.192 23.145 40.190 1.00 20.03 761 ILE B O 1
ATOM 770 N N . GLN B 1 26 ? 28.274 23.957 41.049 1.00 19.97 762 GLN B N 1
ATOM 771 C CA A GLN B 1 26 ? 27.587 22.668 40.985 0.53 23.39 762 GLN B CA 1
ATOM 772 C CA B GLN B 1 26 ? 27.560 22.683 41.043 0.47 24.06 762 GLN B CA 1
ATOM 773 C C . GLN B 1 26 ? 26.272 22.836 40.239 1.00 22.73 762 GLN B C 1
ATOM 774 O O . GLN B 1 26 ? 25.683 23.923 40.270 1.00 21.86 762 GLN B O 1
ATOM 785 N N . PRO B 1 27 ? 25.812 21.798 39.528 1.00 22.26 763 PRO B N 1
ATOM 786 C CA . PRO B 1 27 ? 24.564 21.921 38.770 1.00 20.92 763 PRO B CA 1
ATOM 787 C C . PRO B 1 27 ? 23.449 22.525 39.609 1.00 22.33 763 PRO B C 1
ATOM 788 O O . PRO B 1 27 ? 23.201 22.107 40.755 1.00 21.15 763 PRO B O 1
ATOM 792 N N . GLY B 1 28 ? 22.796 23.541 39.040 1.00 21.96 764 GLY B N 1
ATOM 793 C CA . GLY B 1 28 ? 21.666 24.194 39.679 1.00 22.24 764 GLY B CA 1
ATOM 794 C C . GLY B 1 28 ? 22.050 25.519 40.317 1.00 24.04 764 GLY B C 1
ATOM 795 O O . GLY B 1 28 ? 21.166 26.347 40.552 1.00 24.82 764 GLY B O 1
ATOM 796 N N . ASP B 1 29 ? 23.338 25.706 40.639 1.00 23.25 765 ASP B N 1
ATOM 797 C CA . ASP B 1 29 ? 23.823 26.978 41.198 1.00 21.80 765 ASP B CA 1
ATOM 798 C C . ASP B 1 29 ? 23.512 28.137 40.276 1.00 26.02 765 ASP B C 1
ATOM 799 O O . ASP B 1 29 ? 23.688 28.043 39.059 1.00 23.96 765 ASP B O 1
ATOM 804 N N . ILE B 1 30 ? 23.128 29.269 40.868 1.00 22.86 766 ILE B N 1
ATOM 805 C CA . ILE B 1 30 ? 22.885 30.485 40.103 1.00 18.02 766 ILE B CA 1
ATOM 806 C C . ILE B 1 30 ? 24.031 31.445 40.346 1.00 23.56 766 ILE B C 1
ATOM 807 O O . ILE B 1 30 ? 24.259 31.861 41.494 1.00 22.93 766 ILE B O 1
ATOM 812 N N . VAL B 1 31 ? 24.726 31.801 39.270 1.00 19.55 767 VAL B N 1
ATOM 813 C CA . VAL B 1 31 ? 25.923 32.658 39.340 1.00 17.36 767 VAL B CA 1
ATOM 814 C C . VAL B 1 31 ? 25.542 34.039 38.815 1.00 20.70 767 VAL B C 1
ATOM 815 O O . VAL B 1 31 ? 24.949 34.154 37.739 1.00 22.37 767 VAL B O 1
ATOM 819 N N . MET B 1 32 ? 25.923 35.093 39.554 1.00 18.66 768 MET B N 1
ATOM 820 C CA . MET B 1 32 ? 25.759 36.471 39.068 1.00 21.34 768 MET B CA 1
ATOM 821 C C . MET B 1 32 ? 26.998 36.812 38.243 1.00 20.23 768 MET B C 1
ATOM 822 O O . MET B 1 32 ? 28.083 37.034 38.811 1.00 19.69 768 MET B O 1
ATOM 827 N N . VAL B 1 33 ? 26.838 36.909 36.904 1.00 18.60 769 VAL B N 1
ATOM 828 C CA . VAL B 1 33 ? 27.947 36.997 35.951 1.00 17.60 769 VAL B CA 1
ATOM 829 C C . VAL B 1 33 ? 28.137 38.432 35.459 1.00 18.94 769 VAL B C 1
ATOM 830 O O . VAL B 1 33 ? 27.175 39.111 35.086 1.00 18.75 769 VAL B O 1
ATOM 834 N N . ASP B 1 34 ? 29.390 38.928 35.481 1.00 16.54 770 ASP B N 1
ATOM 835 C CA . ASP B 1 34 ? 29.666 40.287 35.004 1.00 18.06 770 ASP B CA 1
ATOM 836 C C . ASP B 1 34 ? 30.946 40.371 34.179 1.00 18.59 770 ASP B C 1
ATOM 837 O O . ASP B 1 34 ? 31.367 41.494 33.843 1.00 17.96 770 ASP B O 1
ATOM 842 N N . GLU B 1 35 ? 31.596 39.240 33.858 1.00 17.00 771 GLU B N 1
ATOM 843 C CA . GLU B 1 35 ? 32.833 39.250 33.081 1.00 20.26 771 GLU B CA 1
ATOM 844 C C . GLU B 1 35 ? 32.821 38.145 32.046 1.00 18.01 771 GLU B C 1
ATOM 845 O O . GLU B 1 35 ? 32.277 37.055 32.284 1.00 18.40 771 GLU B O 1
ATOM 851 N N . SER B 1 36 ? 33.410 38.417 30.880 1.00 17.80 772 SER B N 1
ATOM 852 C CA . SER B 1 36 ? 33.607 37.305 29.946 1.00 19.08 772 SER B CA 1
ATOM 853 C C . SER B 1 36 ? 35.011 37.373 29.382 1.00 18.07 772 SER B C 1
ATOM 854 O O . SER B 1 36 ? 35.641 38.451 29.326 1.00 19.92 772 SER B O 1
ATOM 857 N N . GLN B 1 37 ? 35.539 36.199 29.018 1.00 17.58 773 GLN B N 1
ATOM 858 C CA . GLN B 1 37 ? 36.792 36.101 28.278 1.00 16.64 773 GLN B CA 1
ATOM 859 C C . GLN B 1 37 ? 36.487 35.282 27.037 1.00 20.85 773 GLN B C 1
ATOM 860 O O . GLN B 1 37 ? 36.196 34.085 27.140 1.00 22.38 773 GLN B O 1
ATOM 866 N N . THR B 1 38 ? 36.526 35.931 25.871 1.00 22.87 774 THR B N 1
ATOM 867 C CA A THR B 1 38 ? 36.113 35.292 24.622 0.62 28.14 774 THR B CA 1
ATOM 868 C CA B THR B 1 38 ? 36.091 35.268 24.644 0.38 28.31 774 THR B CA 1
ATOM 869 C C . THR B 1 38 ? 37.012 34.109 24.299 1.00 28.64 774 THR B C 1
ATOM 870 O O . THR B 1 38 ? 38.218 34.161 24.529 1.00 29.21 774 THR B O 1
ATOM 877 N N . GLY B 1 39 ? 36.423 33.060 23.735 1.00 26.08 775 GLY B N 1
ATOM 878 C CA . GLY B 1 39 ? 37.191 31.905 23.304 1.00 27.33 775 GLY B CA 1
ATOM 879 C C . GLY B 1 39 ? 36.255 30.812 22.817 1.00 30.53 775 GLY B C 1
ATOM 880 O O . GLY B 1 39 ? 35.048 31.018 22.690 1.00 31.49 775 GLY B O 1
ATOM 881 N N . GLU B 1 40 ? 36.837 29.650 22.536 1.00 30.59 776 GLU B N 1
ATOM 882 C CA A GLU B 1 40 ? 36.056 28.480 22.138 0.50 37.73 776 GLU B CA 1
ATOM 883 C CA B GLU B 1 40 ? 36.051 28.481 22.146 0.50 37.78 776 GLU B CA 1
ATOM 884 C C . GLU B 1 40 ? 36.250 27.354 23.151 1.00 41.58 776 GLU B C 1
ATOM 885 O O . GLU B 1 40 ? 37.157 26.541 23.014 1.00 44.68 776 GLU B O 1
ATOM 896 N N . PRO B 1 41 ? 35.384 27.299 24.179 1.00 39.11 777 PRO B N 1
ATOM 897 C CA . PRO B 1 41 ? 34.214 28.174 24.368 1.00 34.56 777 PRO B CA 1
ATOM 898 C C . PRO B 1 41 ? 34.402 29.426 25.220 1.00 32.62 777 PRO B C 1
ATOM 899 O O . PRO B 1 41 ? 33.432 30.170 25.400 1.00 37.20 777 PRO B O 1
ATOM 903 N N . GLY B 1 42 ? 35.596 29.682 25.722 1.00 27.51 778 GLY B N 1
ATOM 904 C CA . GLY B 1 42 ? 35.781 30.857 26.543 1.00 22.43 778 GLY B CA 1
ATOM 905 C C . GLY B 1 42 ? 35.347 30.610 27.973 1.00 18.78 778 GLY B C 1
ATOM 906 O O . GLY B 1 42 ? 35.006 29.486 28.380 1.00 21.56 778 GLY B O 1
ATOM 907 N N . TRP B 1 43 ? 35.334 31.712 28.732 1.00 18.18 779 TRP B N 1
ATOM 908 C CA . TRP B 1 43 ? 35.093 31.743 30.172 1.00 15.26 779 TRP B CA 1
ATOM 909 C C . TRP B 1 43 ? 34.102 32.830 30.544 1.00 20.75 779 TRP B C 1
ATOM 910 O O . TRP B 1 43 ? 34.009 33.870 29.873 1.00 19.61 779 TRP B O 1
ATOM 921 N N . LEU B 1 44 ? 33.377 32.577 31.639 1.00 18.64 780 LEU B N 1
ATOM 922 C CA . LEU B 1 44 ? 32.459 33.542 32.231 1.00 18.80 780 LEU B CA 1
ATOM 923 C C . LEU B 1 44 ? 32.880 33.752 33.671 1.00 15.85 780 LEU B C 1
ATOM 924 O O . LEU B 1 44 ? 33.367 32.814 34.313 1.00 16.39 780 LEU B O 1
ATOM 929 N N . GLY B 1 45 ? 32.777 34.985 34.155 1.00 17.63 781 GLY B N 1
ATOM 930 C CA . GLY B 1 45 ? 33.243 35.321 35.497 1.00 16.24 781 GLY B CA 1
ATOM 931 C C . GLY B 1 45 ? 32.145 35.928 36.342 1.00 21.50 781 GLY B C 1
ATOM 932 O O . GLY B 1 45 ? 31.423 36.807 35.884 1.00 18.66 781 GLY B O 1
ATOM 933 N N . G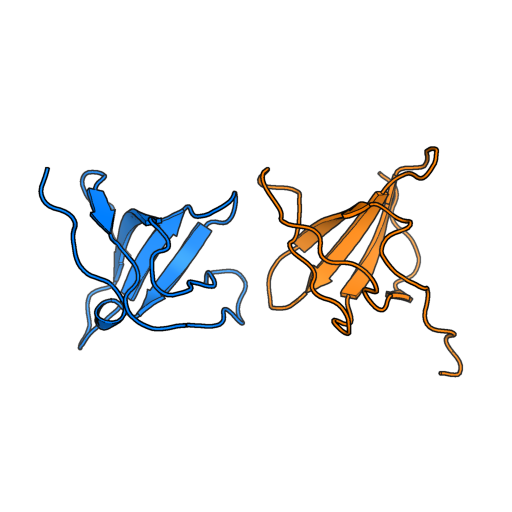LY B 1 46 ? 32.045 35.486 37.583 1.00 18.95 782 GLY B N 1
ATOM 934 C CA . GLY B 1 46 ? 30.997 36.044 38.424 1.00 19.80 782 GLY B CA 1
ATOM 935 C C . GLY B 1 46 ? 31.100 35.618 39.870 1.00 19.76 782 GLY B C 1
ATOM 936 O O . GLY B 1 46 ? 32.141 35.135 40.319 1.00 20.20 782 GLY B O 1
ATOM 937 N N . GLU B 1 47 ? 29.994 35.820 40.597 1.00 21.47 783 GLU B N 1
ATOM 938 C CA . GLU B 1 47 ? 29.967 35.620 42.037 1.00 18.03 783 GLU B CA 1
ATOM 939 C C . GLU B 1 47 ? 28.940 34.547 42.417 1.00 20.36 783 GLU B C 1
ATOM 940 O O . GLU B 1 47 ? 27.800 34.562 41.915 1.00 21.08 783 GLU B O 1
ATOM 946 N N . LEU B 1 48 ? 29.343 33.678 43.364 1.00 23.27 784 LEU B N 1
ATOM 947 C CA . LEU B 1 48 ? 28.498 32.600 43.900 1.00 26.90 784 LEU B CA 1
ATOM 948 C C . LEU B 1 48 ? 28.929 32.325 45.341 1.00 21.12 784 LEU B C 1
ATOM 949 O O . LEU B 1 48 ? 30.114 32.024 45.574 1.00 25.96 784 LEU B O 1
ATOM 954 N N . LYS B 1 49 ? 28.014 32.474 46.290 1.00 30.48 785 LYS B N 1
ATOM 955 C CA . LYS B 1 49 ? 28.287 32.054 47.669 1.00 40.39 785 LYS B CA 1
ATOM 956 C C . LYS B 1 49 ? 29.448 32.831 48.260 1.00 31.89 785 LYS B C 1
ATOM 957 O O . LYS B 1 49 ? 30.306 32.272 48.959 1.00 31.34 785 LYS B O 1
ATOM 963 N N . GLY B 1 50 ? 29.540 34.136 47.932 1.00 22.98 786 GLY B N 1
ATOM 964 C CA . GLY B 1 50 ? 30.674 34.872 48.472 1.00 20.48 786 GLY B CA 1
ATOM 965 C C . GLY B 1 50 ? 32.010 34.664 47.782 1.00 23.08 786 GLY B C 1
ATOM 966 O O . GLY B 1 50 ? 32.993 35.310 48.171 1.00 33.30 786 GLY B O 1
ATOM 967 N N A LYS B 1 51 ? 32.093 33.868 46.731 0.60 19.37 787 LYS B N 1
ATOM 968 N N B LYS B 1 51 ? 32.026 33.921 46.684 0.40 19.52 787 LYS B N 1
ATOM 969 C CA A LYS B 1 51 ? 33.357 33.733 46.018 0.60 21.01 787 LYS B CA 1
ATOM 970 C CA B LYS B 1 51 ? 33.220 33.593 45.924 0.40 22.38 787 LYS B CA 1
ATOM 971 C C A LYS B 1 51 ? 33.158 34.205 44.585 0.60 21.01 787 LYS B C 1
ATOM 972 C C B LYS B 1 51 ? 33.119 34.198 44.529 0.40 21.00 787 LYS B C 1
ATOM 973 O O A LYS B 1 51 ? 32.035 34.186 44.066 0.60 22.63 787 LYS B O 1
ATOM 974 O O B LYS B 1 51 ? 32.026 34.250 43.957 0.40 22.82 787 LYS B O 1
ATOM 985 N N . THR B 1 52 ? 34.245 34.670 43.976 1.00 22.37 788 THR B N 1
ATOM 986 C CA . THR B 1 52 ? 34.222 35.167 42.603 1.00 24.41 788 THR B CA 1
ATOM 987 C C . THR B 1 52 ? 35.311 34.523 41.755 1.00 22.83 788 THR B C 1
ATOM 988 O O . THR B 1 52 ? 36.387 34.161 42.247 1.00 27.57 788 THR B O 1
ATOM 992 N N . GLY B 1 53 ? 35.034 34.383 40.467 1.00 21.09 789 GLY B N 1
ATOM 993 C CA . GLY B 1 53 ? 36.039 33.794 39.593 1.00 19.22 789 GLY B CA 1
ATOM 994 C C . GLY B 1 53 ? 35.422 33.312 38.293 1.00 19.10 789 GLY B C 1
ATOM 995 O O . GLY B 1 53 ? 34.224 33.464 38.039 1.00 19.15 789 GLY B O 1
ATOM 996 N N . TRP B 1 54 ? 36.295 32.715 37.479 1.00 14.72 790 TRP B N 1
ATOM 997 C CA . TRP B 1 54 ? 36.006 32.194 36.159 1.00 17.10 790 TRP B CA 1
ATOM 998 C C . TRP B 1 54 ? 35.465 30.769 36.260 1.00 19.24 790 TRP B C 1
ATOM 999 O O . TRP B 1 54 ? 35.902 29.987 37.117 1.00 17.84 790 TRP B O 1
ATOM 1010 N N . PHE B 1 55 ? 34.611 30.413 35.301 1.00 16.41 791 PHE B N 1
ATOM 1011 C CA . PHE B 1 55 ? 34.227 29.033 35.024 1.00 17.91 791 PHE B CA 1
ATOM 1012 C C . PHE B 1 55 ? 34.053 28.907 33.509 1.00 19.03 791 PHE B C 1
ATOM 1013 O O . PHE B 1 55 ? 33.887 29.922 32.814 1.00 17.48 791 PHE B O 1
ATOM 1021 N N . PRO B 1 56 ? 34.162 27.697 32.960 1.00 19.52 792 PRO B N 1
ATOM 1022 C CA . PRO B 1 56 ? 34.065 27.535 31.490 1.00 18.93 792 PRO B CA 1
ATOM 1023 C C . PRO B 1 56 ? 32.665 27.899 31.002 1.00 20.69 792 PRO B C 1
ATOM 1024 O O . PRO B 1 56 ? 31.655 27.474 31.582 1.00 21.65 792 PRO B O 1
ATOM 1028 N N . ALA B 1 57 ? 32.608 28.671 29.911 1.00 19.96 793 ALA B N 1
ATOM 1029 C CA . ALA B 1 57 ? 31.321 29.258 29.520 1.00 22.21 793 ALA B CA 1
ATOM 1030 C C . ALA B 1 57 ? 30.289 28.190 29.189 1.00 24.61 793 ALA B C 1
ATOM 1031 O O . ALA B 1 57 ? 29.082 28.409 29.393 1.00 23.08 793 ALA B O 1
ATOM 1033 N N . ASN B 1 58 ? 30.717 27.058 28.633 1.00 19.78 794 ASN B N 1
ATOM 1034 C CA . ASN B 1 58 ? 29.744 26.043 28.216 1.00 22.29 794 ASN B CA 1
ATOM 1035 C C . ASN B 1 58 ? 29.296 25.141 29.358 1.00 24.04 794 ASN B C 1
ATOM 1036 O O . ASN B 1 58 ? 28.540 24.177 29.107 1.00 24.97 794 ASN B O 1
ATOM 1041 N N . TYR B 1 59 ? 29.636 25.465 30.606 1.00 21.01 795 TYR B N 1
ATOM 1042 C CA . TYR B 1 59 ? 29.161 24.667 31.732 1.00 24.68 795 TYR B CA 1
ATOM 1043 C C . TYR B 1 59 ? 27.901 25.244 32.350 1.00 23.75 795 TYR B C 1
ATOM 1044 O O . TYR B 1 59 ? 27.431 24.706 33.354 1.00 21.90 795 TYR B O 1
ATOM 1053 N N . ALA B 1 60 ? 27.375 26.352 31.819 1.00 19.92 796 ALA B N 1
ATOM 1054 C CA . ALA B 1 60 ? 26.187 26.992 32.388 1.00 21.31 796 ALA B CA 1
ATOM 1055 C C . ALA B 1 60 ? 25.319 27.533 31.266 1.00 26.28 796 ALA B C 1
ATOM 1056 O O . ALA B 1 60 ? 25.755 27.625 30.118 1.00 28.50 796 ALA B O 1
ATOM 1058 N N . GLU B 1 61 ? 24.049 27.825 31.594 1.00 21.71 797 GLU B N 1
ATOM 1059 C CA . GLU B 1 61 ? 23.104 28.394 30.647 1.00 22.70 797 GLU B CA 1
ATOM 1060 C C . GLU B 1 61 ? 22.685 29.782 31.115 1.00 25.83 797 GLU B C 1
ATOM 1061 O O . GLU B 1 61 ? 22.497 30.027 32.317 1.00 23.51 797 GLU B O 1
ATOM 1067 N N . LYS B 1 62 ? 22.521 30.680 30.156 1.00 24.27 798 LYS B N 1
ATOM 1068 C CA . LYS B 1 62 ? 22.109 32.034 30.505 1.00 25.85 798 LYS B CA 1
ATOM 1069 C C . LYS B 1 62 ? 20.633 32.045 30.827 1.00 28.75 798 LYS B C 1
ATOM 1070 O O . LYS B 1 62 ? 19.826 31.405 30.133 1.00 28.46 798 LYS B O 1
ATOM 1076 N N . ILE B 1 63 ? 20.268 32.727 31.905 1.00 25.42 799 ILE B N 1
ATOM 1077 C CA . ILE B 1 63 ? 18.870 32.820 32.325 1.00 25.70 799 ILE B CA 1
ATOM 1078 C C . ILE B 1 63 ? 18.257 34.048 31.652 1.00 33.76 799 ILE B C 1
ATOM 1079 O O . ILE B 1 63 ? 18.809 35.144 31.791 1.00 29.13 799 ILE B O 1
ATOM 1084 N N . PRO B 1 64 ? 17.190 33.900 30.867 1.00 34.65 800 PRO B N 1
ATOM 1085 C CA . PRO B 1 64 ? 16.557 35.077 30.242 1.00 40.16 800 PRO B CA 1
ATOM 1086 C C . PRO B 1 64 ? 16.141 36.097 31.285 1.00 41.88 800 PRO B C 1
ATOM 1087 O O . PRO B 1 64 ? 15.695 35.742 32.378 1.00 43.69 800 PRO B O 1
ATOM 1091 N N . GLU B 1 65 ? 16.236 37.380 30.922 1.00 47.65 801 GLU B N 1
ATOM 1092 C CA . GLU B 1 65 ? 15.929 38.410 31.907 1.00 59.40 801 GLU B CA 1
ATOM 1093 C C . GLU B 1 65 ? 14.445 38.426 32.264 1.00 62.06 801 GLU B C 1
ATOM 1094 O O . GLU B 1 65 ? 14.094 38.801 33.388 1.00 66.37 801 GLU B O 1
ATOM 1100 N N . ASN B 1 66 ? 13.564 37.981 31.355 1.00 64.35 802 ASN B N 1
ATOM 1101 C CA . ASN B 1 66 ? 12.164 37.773 31.736 1.00 72.66 802 ASN B CA 1
ATOM 1102 C C . ASN B 1 66 ? 12.008 36.625 32.740 1.00 77.56 802 ASN B C 1
ATOM 1103 O O . ASN B 1 66 ? 11.038 36.604 33.508 1.00 79.92 802 ASN B O 1
ATOM 1108 N N . GLU B 1 67 ? 12.945 35.674 32.757 1.00 76.57 803 GLU B N 1
ATOM 1109 C CA . GLU B 1 67 ? 12.899 34.539 33.690 1.00 72.91 803 GLU B CA 1
ATOM 1110 C C . GLU B 1 67 ? 13.820 34.725 34.900 1.00 72.15 803 GLU B C 1
ATOM 1111 O O . GLU B 1 67 ? 13.719 35.702 35.644 1.00 72.87 803 GLU B O 1
#

Solvent-accessible surface area: 8141 Å² total; per-residue (Å²): 78,74,132,57,174,61,14,86,30,93,2,71,126,78,32,113,5,204,54,126,79,28,3,52,0,82,76,43,26,77,0,75,0,42,48,32,86,134,40,185,78,8,81,15,5,6,54,22,102,12,30,78,12,48,0,16,23,86,69,11,77,107,37,118,172,76,74,129,51,155,59,28,106,32,64,0,79,130,86,32,94,3,205,53,134,79,26,2,43,1,95,77,45,26,78,0,73,0,43,49,30,84,136,40,185,79,9,85,12,5,5,57,22,86,12,32,76,13,48,0,16,23,94,70,13,68,117,23,61,160,147,124

Nearest PDB structures (foldseek):
  6h5t-assembly1_A  TM=1.016E+00  e=1.487E-11  Homo sapiens
  2ydl-assembly1_A  TM=8.990E-01  e=3.767E-05  Homo sapiens
  2d8h-assembly1_A  TM=8.442E-01  e=2.315E-04  Homo sapiens
  2lcs-assembly1_A  TM=8.183E-01  e=1.678E-03  Saccharomyces cerevisiae S288C
  2ecz-assembly1_A  TM=7.747E-01  e=1.588E-03  Homo sapiens

GO terms:
  GO:0005515 protein binding (F, IPI)
  GO:0005635 nuclear envelope (C, IDA)
  GO:0005737 cytoplasm (C, IDA)
  GO:0005905 clathrin-coated pit (C, IDA)
  GO:0055037 recycling endosome (C, EXP)
  GO:0005886 plasma membrane (C, EXP)
  GO:0012505 endomembrane system (C, EXP)
  GO:0008104 intracellular protein localization (P, IMP)
  GO:0005085 guanyl-nucleotide exchange factor activity (F, TAS)
  GO:0005829 cytosol (C, TAS)
  GO:0051056 regulation of small GTPase mediated signal transduction (P, TAS)
  GO:0005654 nucleoplasm (C, IDA)
  GO:0005886 plasma membrane (C, IDA)
  GO:0060090 molecular adaptor activity (F, IDA)
  GO:0005635 nuclear envelope (C, EXP)
  GO:0005737 cytoplasm (C, EXP)
  GO:0070064 proline-rich region binding (F, IPI)

Sequence (132 aa):
GSSHMKVVYYRRALYPFEESRSHDEITIQQPGDIVMVDESQTGEPGWLGGELKGKKTGWFPANYAEKIPEGSHMMKVVYYRRALYPFESRSHDEITIQQPGDIVMVDESQTTGEEPGWLGGELKGKKTGWFPANYAEKIPENE